Protein AF-A0A7C7V0K9-F1 (afdb_monomer)

Solvent-accessible surface area (backbone atoms only — not comparable to full-atom values): 3158 Å² total; per-residue (Å²): 65,75,49,69,32,76,32,56,87,94,42,26,91,68,41,48,11,32,59,35,22,37,44,19,12,52,52,15,63,24,78,57,45,47,71,44,44,45,37,13,36,33,40,18,78,39,59,86,34,51,68,56,15,52,52,38,27,53,54,55,59,74,78,94

Foldseek 3Di:
DKDKDFDDPVCLVPAARQQLQCQLAVQQQHHGWDDGSGMIMDHHDHPVSNVVSNVSSVVSVVVD

Mean predicted aligned error: 2.55 Å

Radius of gyration: 10.81 Å; Cα contacts (8 Å, |Δi|>4): 139; chains: 1; bounding box: 26×20×29 Å

Secondary structure (DSSP, 8-state):
-EEEEE--TTTTTTS-HHHHHHHHHHHTTB---EEETTEEEEEBS-STTHHHHHHHHHHHHTT-

Nearest PDB structures (foldseek):
  5t5s-assembly1_A-2  TM=7.341E-01  e=5.668E-01  Homo sapiens
  6rv1-assembly1_A-2  TM=5.277E-01  e=2.105E+00  Homo sapiens
  6wrw-assembly1_D  TM=5.498E-01  e=2.972E+00  synthetic construct

Structure (mmCIF, N/CA/C/O backbone):
data_AF-A0A7C7V0K9-F1
#
_entry.id   AF-A0A7C7V0K9-F1
#
loop_
_atom_site.group_PDB
_atom_site.id
_atom_site.type_symbol
_atom_site.label_atom_id
_atom_site.label_alt_id
_atom_site.label_comp_id
_atom_site.label_asym_id
_atom_site.label_entity_id
_atom_site.label_seq_id
_atom_site.pdbx_PDB_ins_code
_atom_site.Cartn_x
_atom_site.Cartn_y
_atom_site.Cartn_z
_atom_site.occupancy
_atom_site.B_iso_or_equiv
_atom_site.auth_seq_id
_atom_site.auth_comp_id
_atom_site.auth_asym_id
_atom_site.auth_atom_id
_atom_site.pdbx_PDB_model_num
ATOM 1 N N . ALA A 1 1 ? 7.984 -8.540 -8.998 1.00 90.75 1 ALA A N 1
ATOM 2 C CA . ALA A 1 1 ? 7.886 -8.117 -7.588 1.00 90.75 1 ALA A CA 1
ATOM 3 C C . ALA A 1 1 ? 6.464 -8.317 -7.085 1.00 90.75 1 ALA A C 1
ATOM 5 O O . ALA A 1 1 ? 5.531 -8.175 -7.871 1.00 90.75 1 ALA A O 1
ATOM 6 N N . ALA A 1 2 ? 6.291 -8.635 -5.807 1.00 94.19 2 ALA A N 1
ATOM 7 C CA . ALA A 1 2 ? 4.979 -8.739 -5.176 1.00 94.19 2 ALA A CA 1
ATOM 8 C C . ALA A 1 2 ? 4.982 -7.945 -3.870 1.00 94.19 2 ALA A C 1
ATOM 10 O O . ALA A 1 2 ? 6.017 -7.840 -3.215 1.00 94.19 2 A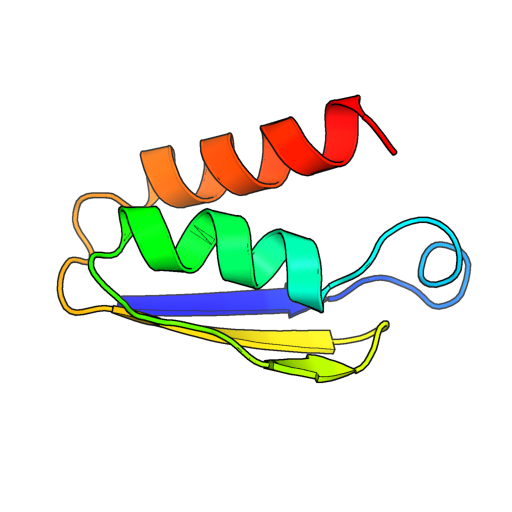LA A O 1
ATOM 11 N N . VAL A 1 3 ? 3.826 -7.398 -3.512 1.00 96.69 3 VAL A N 1
ATOM 12 C CA . VAL A 1 3 ? 3.610 -6.675 -2.261 1.00 96.69 3 VAL A CA 1
ATOM 13 C C . VAL A 1 3 ? 2.261 -7.075 -1.685 1.00 96.69 3 VAL A C 1
ATOM 15 O O . VAL A 1 3 ? 1.284 -7.262 -2.413 1.00 96.69 3 VAL A O 1
ATOM 18 N N . ALA A 1 4 ? 2.214 -7.210 -0.368 1.00 97.44 4 ALA A N 1
ATOM 19 C CA . ALA A 1 4 ? 0.991 -7.420 0.381 1.00 97.44 4 ALA A CA 1
ATOM 20 C C . ALA A 1 4 ? 0.995 -6.500 1.600 1.00 97.44 4 ALA A C 1
ATOM 22 O O . ALA A 1 4 ? 2.056 -6.195 2.145 1.00 97.44 4 ALA A O 1
ATOM 23 N N . ALA A 1 5 ? -0.189 -6.072 2.018 1.00 97.94 5 ALA A N 1
ATOM 24 C CA . ALA A 1 5 ? -0.381 -5.314 3.244 1.00 97.94 5 ALA A CA 1
ATOM 25 C C . ALA A 1 5 ? -1.462 -5.990 4.082 1.00 97.94 5 ALA A C 1
ATOM 27 O O . ALA A 1 5 ? -2.492 -6.409 3.552 1.00 97.94 5 ALA A O 1
ATOM 28 N N . GLY A 1 6 ? -1.212 -6.079 5.385 1.00 97.88 6 GLY A N 1
ATOM 29 C CA . GLY A 1 6 ? -2.188 -6.486 6.384 1.00 97.88 6 GLY A CA 1
ATOM 30 C C . GLY A 1 6 ? -2.425 -5.341 7.358 1.00 97.88 6 GLY A C 1
ATOM 31 O O . GLY A 1 6 ? -1.482 -4.647 7.737 1.00 97.88 6 GLY A O 1
ATOM 32 N N . VAL A 1 7 ? -3.678 -5.156 7.754 1.00 97.69 7 VAL A N 1
ATOM 33 C CA . VAL A 1 7 ? -4.091 -4.206 8.784 1.00 97.69 7 VAL A CA 1
ATOM 34 C C . VAL A 1 7 ? -4.841 -4.990 9.854 1.00 97.69 7 VAL A C 1
ATOM 36 O O . VAL A 1 7 ? -5.685 -5.828 9.541 1.00 97.69 7 VAL A O 1
ATOM 39 N N . THR A 1 8 ? -4.506 -4.752 11.118 1.00 97.75 8 THR A N 1
ATOM 40 C CA . THR A 1 8 ? -5.152 -5.420 12.250 1.00 97.75 8 THR A CA 1
ATOM 41 C C . THR A 1 8 ? -6.601 -4.959 12.414 1.00 97.75 8 THR A C 1
ATOM 43 O O . THR A 1 8 ? -6.988 -3.876 11.968 1.00 97.75 8 THR A O 1
ATOM 46 N N . ASP A 1 9 ? -7.425 -5.788 13.058 1.00 97.12 9 ASP A N 1
ATOM 47 C CA . ASP A 1 9 ? -8.863 -5.533 13.197 1.00 97.12 9 ASP A CA 1
ATOM 48 C C . ASP A 1 9 ? -9.192 -4.215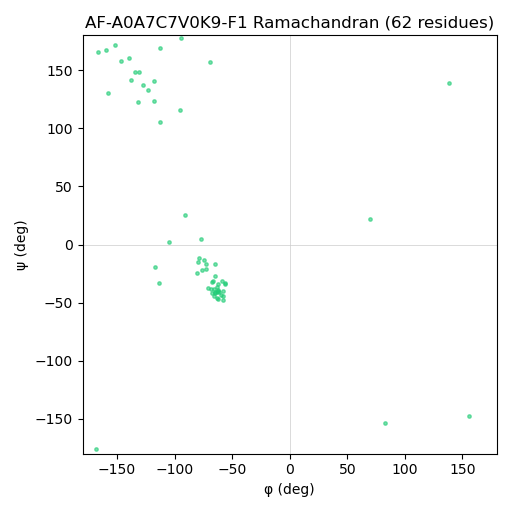 13.909 1.00 97.12 9 ASP A C 1
ATOM 50 O O . ASP A 1 9 ? -10.194 -3.586 13.584 1.00 97.12 9 ASP A O 1
ATOM 54 N N . ASP A 1 10 ? -8.345 -3.772 14.836 1.00 97.06 10 ASP A N 1
ATOM 55 C CA . ASP A 1 10 ? -8.485 -2.509 15.566 1.00 97.06 10 ASP A CA 1
ATOM 56 C C . ASP A 1 10 ? -8.145 -1.265 14.725 1.00 97.06 10 ASP A C 1
ATOM 58 O O . ASP A 1 10 ? -8.460 -0.142 15.121 1.00 97.06 10 ASP A O 1
ATOM 62 N N . LEU A 1 11 ? -7.519 -1.451 13.559 1.00 96.38 11 LEU A N 1
ATOM 63 C CA . LEU A 1 11 ? -7.055 -0.370 12.687 1.00 96.38 11 LEU A CA 1
ATOM 64 C C . LEU A 1 11 ? -7.737 -0.343 11.313 1.00 96.38 11 LEU A C 1
ATOM 66 O O . LEU A 1 11 ? -7.717 0.704 10.663 1.00 96.38 11 LEU A O 1
ATOM 70 N N . LYS A 1 12 ? -8.353 -1.443 10.862 1.00 95.31 12 LYS A N 1
ATOM 71 C CA . LYS A 1 12 ? -8.881 -1.586 9.487 1.00 95.31 12 LYS A CA 1
ATOM 72 C C . LYS A 1 12 ? -10.037 -0.646 9.126 1.00 95.31 12 LYS A C 1
ATOM 74 O O . LYS A 1 12 ? -10.308 -0.442 7.946 1.00 95.31 12 LYS A O 1
ATOM 79 N N . ASP A 1 13 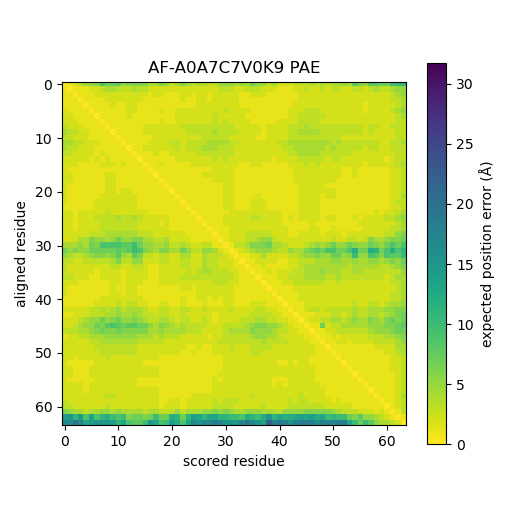? -10.689 -0.054 10.125 1.00 94.94 13 ASP A N 1
ATOM 80 C CA . ASP A 1 13 ? -11.737 0.957 9.923 1.00 94.94 13 ASP A CA 1
ATOM 81 C C . ASP A 1 13 ? -11.160 2.356 9.633 1.00 94.94 13 ASP A C 1
ATOM 83 O O . ASP A 1 13 ? -11.874 3.247 9.177 1.00 94.94 13 ASP A O 1
ATOM 87 N N . ARG A 1 14 ? -9.862 2.560 9.895 1.00 95.50 14 ARG A N 1
ATOM 88 C CA . ARG A 1 14 ? -9.137 3.823 9.675 1.00 95.50 14 ARG A CA 1
ATOM 89 C C . ARG A 1 14 ? -8.081 3.707 8.583 1.00 95.50 14 ARG A C 1
ATOM 91 O O . ARG A 1 14 ? -7.819 4.667 7.870 1.00 95.50 14 ARG A O 1
ATOM 98 N N . ILE A 1 15 ? -7.465 2.534 8.468 1.00 96.38 15 ILE A N 1
ATOM 99 C CA . ILE A 1 15 ? -6.383 2.250 7.531 1.00 96.38 15 ILE A CA 1
ATOM 100 C C . ILE A 1 15 ? -6.848 1.151 6.579 1.00 96.38 15 ILE A C 1
ATOM 102 O O . ILE A 1 15 ? -7.191 0.050 6.993 1.00 96.38 15 ILE A O 1
ATOM 106 N N . SER A 1 16 ? -6.808 1.439 5.284 1.00 96.06 16 SER A N 1
ATOM 107 C CA . SER A 1 16 ? -7.203 0.509 4.228 1.00 96.06 16 SER A CA 1
ATOM 108 C C . SER A 1 16 ? -5.984 -0.232 3.680 1.00 96.06 16 SER A C 1
ATOM 110 O O . SER A 1 16 ? -5.120 0.373 3.041 1.00 96.06 16 SER A O 1
ATOM 112 N N . ALA A 1 17 ? -5.925 -1.559 3.858 1.00 98.06 17 ALA A N 1
ATOM 113 C CA . ALA A 1 17 ? -4.874 -2.381 3.249 1.00 98.06 17 ALA A CA 1
ATOM 114 C C . ALA A 1 17 ? -4.828 -2.226 1.716 1.00 98.06 17 ALA A C 1
ATOM 116 O O . ALA A 1 17 ? -3.756 -2.265 1.108 1.00 98.06 17 ALA A O 1
ATOM 117 N N . VAL A 1 18 ? -5.989 -2.013 1.086 1.00 97.69 18 VAL A N 1
ATOM 118 C CA . VAL A 1 18 ? -6.112 -1.818 -0.365 1.00 97.69 18 VAL A CA 1
ATOM 119 C C . VAL A 1 18 ? -5.406 -0.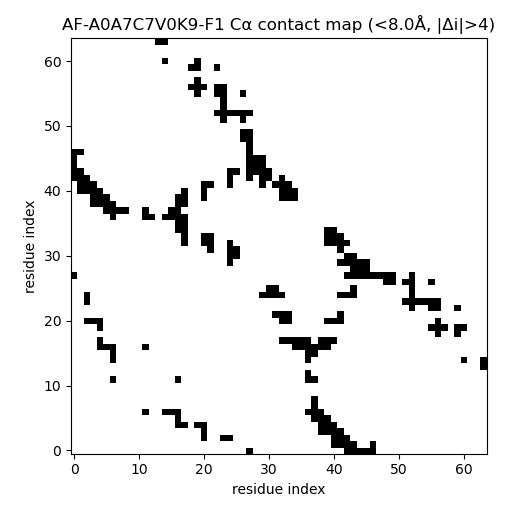541 -0.814 1.00 97.69 18 VAL A C 1
ATOM 121 O O . VAL A 1 18 ? -4.708 -0.565 -1.829 1.00 97.69 18 VAL A O 1
ATOM 124 N N . ASP A 1 19 ? -5.539 0.552 -0.064 1.00 96.38 19 ASP A N 1
ATOM 125 C CA . ASP A 1 19 ? -4.917 1.829 -0.428 1.00 96.38 19 ASP A CA 1
ATOM 126 C C . ASP A 1 19 ? -3.397 1.787 -0.246 1.00 96.38 19 ASP A C 1
ATOM 128 O O . ASP A 1 19 ? -2.665 2.265 -1.115 1.00 96.38 19 ASP A O 1
ATOM 132 N N . LEU A 1 20 ? -2.914 1.108 0.803 1.00 97.44 20 LEU A N 1
ATOM 133 C CA . LEU A 1 20 ? -1.482 0.849 0.999 1.00 97.44 20 LEU A CA 1
ATOM 134 C C . LEU A 1 20 ? -0.877 0.088 -0.189 1.00 97.44 20 LEU A C 1
ATOM 136 O O . LEU A 1 20 ? 0.158 0.480 -0.729 1.00 97.44 20 LEU A O 1
ATOM 140 N N . VAL A 1 21 ? -1.539 -0.986 -0.630 1.00 97.94 21 VAL A N 1
ATOM 141 C CA . VAL A 1 21 ? -1.062 -1.798 -1.757 1.00 97.94 21 VAL A CA 1
ATOM 142 C C . VAL A 1 21 ? -1.120 -1.027 -3.067 1.00 97.94 21 VAL A C 1
ATOM 144 O O . VAL A 1 21 ? -0.178 -1.105 -3.849 1.00 97.94 21 VAL A O 1
ATOM 147 N N . ARG A 1 22 ? -2.185 -0.265 -3.328 1.00 96.75 22 ARG A N 1
ATOM 148 C CA . ARG A 1 22 ? -2.298 0.519 -4.567 1.00 96.75 22 ARG A CA 1
ATOM 149 C C . ARG A 1 22 ? -1.196 1.567 -4.690 1.00 96.75 22 ARG A C 1
ATOM 151 O O . ARG A 1 22 ? -0.668 1.733 -5.787 1.00 96.75 22 ARG A O 1
ATOM 158 N N . ALA A 1 23 ? -0.829 2.219 -3.586 1.00 96.38 23 ALA A N 1
ATOM 159 C CA . ALA A 1 23 ? 0.304 3.140 -3.556 1.00 96.38 23 ALA A CA 1
ATOM 160 C C . ALA A 1 23 ? 1.627 2.416 -3.865 1.00 96.38 23 ALA A C 1
ATOM 162 O O . ALA A 1 23 ? 2.390 2.860 -4.717 1.00 96.38 23 ALA A O 1
ATOM 163 N N . ALA A 1 24 ? 1.865 1.260 -3.238 1.00 97.31 24 ALA A N 1
ATOM 164 C CA . ALA A 1 24 ? 3.092 0.486 -3.422 1.00 97.31 24 ALA A CA 1
ATOM 165 C C . ALA A 1 24 ? 3.233 -0.136 -4.827 1.00 97.31 24 ALA A C 1
ATOM 167 O O . ALA A 1 24 ? 4.327 -0.187 -5.382 1.00 97.31 24 ALA A O 1
ATOM 168 N N . VAL A 1 25 ? 2.141 -0.622 -5.426 1.00 97.56 25 VAL A N 1
ATOM 169 C CA . VAL A 1 25 ? 2.184 -1.327 -6.721 1.00 97.56 25 VAL A CA 1
ATOM 170 C C . VAL A 1 25 ? 2.600 -0.411 -7.874 1.00 97.56 25 VAL A C 1
ATOM 172 O O . VAL A 1 25 ? 3.256 -0.888 -8.803 1.00 97.56 25 VAL A O 1
ATOM 175 N N . GLY A 1 26 ? 2.265 0.882 -7.813 1.00 95.44 26 GLY A N 1
ATOM 176 C CA . GLY A 1 26 ? 2.697 1.857 -8.818 1.00 95.44 26 GLY A CA 1
ATOM 177 C C . GLY A 1 26 ? 4.221 1.932 -8.935 1.00 95.44 26 GLY A C 1
ATOM 178 O O . GLY A 1 26 ? 4.757 1.855 -10.039 1.00 95.44 26 GLY A O 1
ATOM 179 N N . GLU A 1 27 ? 4.914 1.965 -7.797 1.00 96.75 27 GLU A N 1
ATOM 180 C CA . GLU A 1 27 ? 6.382 2.035 -7.725 1.00 96.75 27 GLU A CA 1
ATOM 181 C C . GLU A 1 27 ? 7.064 0.763 -8.245 1.00 96.75 27 GLU A C 1
ATOM 183 O O . GLU A 1 27 ? 8.122 0.815 -8.871 1.00 96.75 27 GLU A O 1
ATOM 188 N N . LEU A 1 28 ? 6.420 -0.394 -8.064 1.00 96.62 28 LEU A N 1
ATOM 189 C CA . LEU A 1 28 ? 6.902 -1.680 -8.580 1.00 96.62 28 LEU A CA 1
ATOM 190 C C . LEU A 1 28 ? 6.654 -1.859 -10.093 1.00 96.62 28 LEU A C 1
ATOM 192 O O . LEU A 1 28 ? 6.866 -2.949 -10.634 1.00 96.62 28 LEU A O 1
ATOM 196 N N . GLY A 1 29 ? 6.142 -0.836 -10.787 1.00 95.00 29 GLY A N 1
ATOM 197 C CA . GLY A 1 29 ? 5.784 -0.903 -12.207 1.00 95.00 29 GLY A CA 1
ATOM 198 C C . GLY A 1 29 ? 4.567 -1.791 -12.486 1.00 95.00 29 GLY A C 1
ATOM 199 O O . GLY A 1 29 ? 4.415 -2.326 -13.586 1.00 95.00 29 GLY A O 1
ATOM 200 N N . GLY A 1 30 ? 3.726 -2.017 -11.477 1.00 95.31 30 GLY A N 1
ATOM 201 C CA . GLY A 1 30 ? 2.483 -2.762 -11.603 1.00 95.31 30 GLY A CA 1
ATOM 202 C C . GLY A 1 30 ? 1.280 -1.861 -11.856 1.00 95.31 30 GLY A C 1
ATOM 203 O O . GLY A 1 30 ? 1.370 -0.636 -11.896 1.00 95.31 30 GLY A O 1
ATOM 204 N N . LYS A 1 31 ? 0.111 -2.482 -12.027 1.00 89.75 31 LYS A N 1
ATOM 205 C CA . LYS A 1 31 ? -1.165 -1.771 -12.150 1.00 89.75 31 LYS A CA 1
ATOM 206 C C . LYS A 1 31 ? -2.189 -2.413 -11.227 1.00 89.75 31 LYS A C 1
ATOM 208 O O . LYS A 1 31 ? -2.492 -3.594 -11.365 1.00 89.75 31 LYS A O 1
ATOM 213 N N . GLY A 1 32 ? -2.753 -1.618 -10.325 1.00 84.88 32 GLY A N 1
ATOM 214 C CA . GLY A 1 32 ? -3.817 -2.064 -9.430 1.00 84.88 32 GLY A CA 1
ATOM 215 C C . GLY A 1 32 ? -3.310 -2.805 -8.194 1.00 84.88 32 GLY A C 1
ATOM 216 O O . GLY A 1 32 ? -2.227 -2.542 -7.698 1.00 84.88 32 GLY A O 1
ATOM 217 N N . GLY A 1 33 ? -4.148 -3.674 -7.645 1.00 90.38 33 GLY A N 1
ATOM 218 C CA . GLY A 1 33 ? -3.983 -4.238 -6.307 1.00 90.38 33 GLY A CA 1
ATOM 219 C C . GLY A 1 33 ? -5.336 -4.272 -5.612 1.00 90.38 33 GLY A C 1
ATOM 220 O O . GLY A 1 33 ? -6.153 -3.357 -5.781 1.00 90.38 33 GLY A O 1
ATOM 221 N N . GLY A 1 34 ? -5.612 -5.361 -4.904 1.00 95.56 34 GLY A N 1
ATOM 222 C CA . GLY A 1 34 ? -6.948 -5.631 -4.392 1.00 95.56 34 GLY A CA 1
ATOM 223 C C . GLY A 1 34 ? -6.962 -6.617 -3.238 1.00 95.56 34 GLY A C 1
ATOM 224 O O . GLY A 1 34 ? -5.971 -7.281 -2.935 1.00 95.56 34 GLY A O 1
ATOM 225 N N . GLY A 1 35 ? -8.114 -6.682 -2.585 1.00 96.69 35 GLY A N 1
ATOM 226 C CA . GLY A 1 35 ? -8.326 -7.481 -1.393 1.00 96.69 35 GLY A CA 1
ATOM 227 C C . GLY A 1 35 ? -9.469 -6.911 -0.570 1.00 96.69 35 GLY A C 1
ATOM 228 O O . GLY A 1 35 ? -10.425 -6.356 -1.112 1.00 96.69 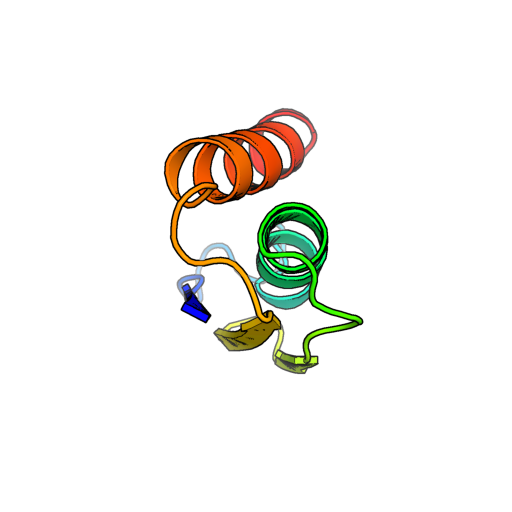35 GLY A O 1
ATOM 229 N N . ARG A 1 36 ? -9.348 -7.059 0.741 1.00 96.12 36 ARG A N 1
ATOM 230 C CA . ARG A 1 36 ? -10.271 -6.580 1.764 1.00 96.12 36 ARG A CA 1
ATOM 231 C C . ARG A 1 36 ? -9.611 -5.467 2.595 1.00 96.12 36 ARG A C 1
ATOM 233 O O . ARG A 1 36 ? -8.398 -5.285 2.492 1.00 96.12 36 ARG A O 1
ATOM 240 N N . PRO A 1 37 ? -10.367 -4.738 3.435 1.00 94.31 37 PRO A N 1
ATOM 241 C CA . PRO A 1 37 ? -9.797 -3.704 4.303 1.00 94.31 37 PRO A CA 1
ATOM 242 C C . PRO A 1 37 ? -8.680 -4.210 5.231 1.00 94.31 37 PRO A C 1
ATOM 244 O O . PRO A 1 37 ? -7.722 -3.483 5.469 1.00 94.31 37 PRO A O 1
ATOM 247 N N . ASP A 1 38 ? -8.773 -5.463 5.694 1.00 97.12 38 ASP A N 1
ATOM 248 C CA . ASP A 1 38 ? -7.798 -6.131 6.569 1.00 97.12 38 ASP A CA 1
ATOM 249 C C . ASP A 1 38 ? -6.580 -6.693 5.824 1.00 97.12 38 ASP A C 1
ATOM 251 O O . ASP A 1 38 ? -5.519 -6.880 6.416 1.00 97.12 38 ASP A O 1
ATOM 255 N N . PHE A 1 39 ? -6.710 -6.985 4.529 1.00 98.38 39 PHE A N 1
ATOM 256 C CA . PHE A 1 39 ? -5.637 -7.605 3.760 1.00 98.38 39 PHE A CA 1
ATOM 257 C C . PHE A 1 39 ? 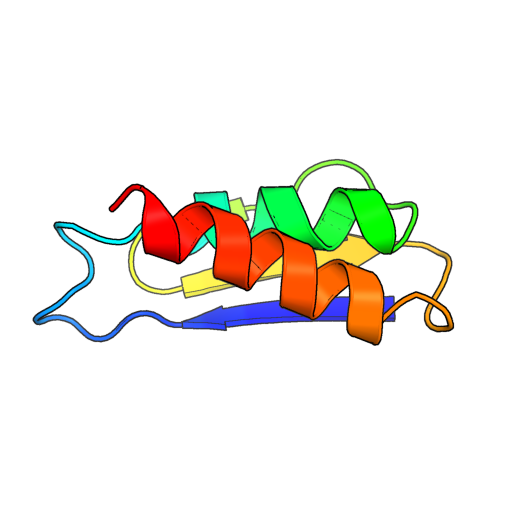-5.771 -7.355 2.263 1.00 98.38 39 PHE A C 1
ATOM 259 O O . PHE A 1 39 ? -6.804 -7.658 1.662 1.00 98.38 39 PHE A O 1
ATOM 266 N N . ALA A 1 40 ? -4.692 -6.906 1.629 1.00 98.50 40 ALA A N 1
ATOM 267 C CA . ALA A 1 40 ? -4.628 -6.726 0.186 1.00 98.50 40 ALA A CA 1
ATOM 268 C C . ALA A 1 40 ? -3.283 -7.171 -0.386 1.00 98.50 40 ALA A C 1
ATOM 270 O O . ALA A 1 40 ? -2.277 -7.253 0.319 1.00 98.50 40 ALA A O 1
ATOM 271 N N . GLN A 1 41 ? -3.267 -7.421 -1.694 1.00 98.19 41 GLN A N 1
ATOM 272 C CA . GLN A 1 41 ? -2.066 -7.813 -2.424 1.00 98.19 41 GLN A CA 1
ATOM 273 C C . GLN A 1 41 ? -2.049 -7.275 -3.855 1.00 98.19 41 GLN A C 1
ATOM 275 O O . GLN A 1 41 ? -3.087 -6.962 -4.450 1.00 98.19 41 GLN A O 1
ATOM 280 N N . GLY A 1 42 ? -0.846 -7.190 -4.412 1.00 97.25 42 GLY A N 1
ATOM 281 C CA . GLY A 1 42 ? -0.597 -6.789 -5.786 1.00 97.25 42 GLY A CA 1
ATOM 282 C C . GLY A 1 42 ? 0.845 -7.065 -6.205 1.00 97.25 42 GLY A C 1
ATOM 283 O O . GLY A 1 42 ? 1.637 -7.646 -5.460 1.00 97.25 42 GLY A O 1
ATOM 284 N N . GLY A 1 43 ? 1.196 -6.663 -7.420 1.00 95.94 43 GLY A N 1
ATOM 285 C CA . GLY A 1 43 ? 2.534 -6.894 -7.945 1.00 95.94 43 GLY A CA 1
ATOM 286 C C . GLY A 1 43 ? 2.837 -6.085 -9.193 1.00 95.94 43 GLY A C 1
ATOM 287 O O . GLY A 1 43 ? 1.942 -5.533 -9.832 1.00 95.94 43 GLY A O 1
ATOM 288 N N . GLY A 1 44 ? 4.123 -6.040 -9.523 1.00 95.69 44 GLY A N 1
ATOM 289 C CA . GLY A 1 44 ? 4.673 -5.293 -10.646 1.00 95.69 44 GLY A CA 1
ATOM 290 C C . GLY A 1 44 ? 5.947 -5.934 -11.191 1.00 95.69 44 GLY A C 1
ATOM 291 O O . GLY A 1 44 ? 6.460 -6.910 -10.629 1.00 95.69 44 GLY A O 1
ATOM 292 N N . ALA A 1 45 ? 6.432 -5.427 -12.322 1.00 94.06 45 ALA A N 1
ATOM 293 C CA . ALA A 1 45 ? 7.559 -6.011 -13.046 1.00 94.06 45 ALA A CA 1
ATOM 294 C C . ALA A 1 45 ? 8.925 -5.715 -12.402 1.00 94.06 45 ALA A C 1
ATOM 296 O O . ALA A 1 45 ? 9.858 -6.487 -12.615 1.00 94.06 45 AL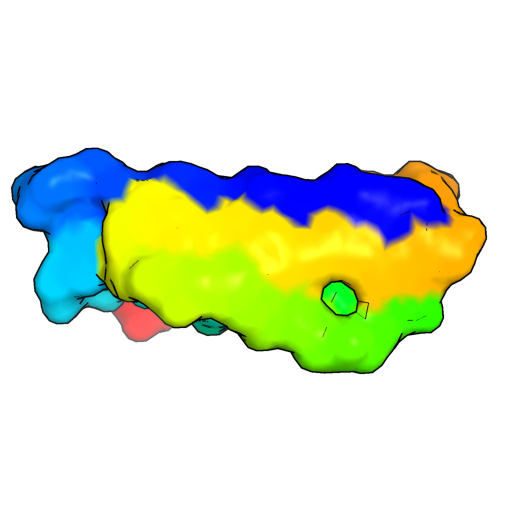A A O 1
ATOM 297 N N . ASP A 1 46 ? 9.037 -4.662 -11.588 1.00 92.00 46 ASP A N 1
ATOM 298 C CA . ASP A 1 46 ? 10.318 -4.147 -11.107 1.00 92.00 46 ASP A CA 1
ATOM 299 C C . ASP A 1 46 ? 10.503 -4.339 -9.586 1.00 92.00 46 ASP A C 1
ATOM 301 O O . ASP A 1 46 ? 9.874 -3.642 -8.790 1.00 92.00 46 ASP A O 1
ATOM 305 N N . PRO A 1 47 ? 11.340 -5.297 -9.141 1.00 91.88 47 PRO A N 1
ATOM 306 C CA . PRO A 1 47 ? 11.657 -5.479 -7.724 1.00 91.88 47 PRO A CA 1
ATOM 307 C C . PRO A 1 47 ? 12.688 -4.484 -7.183 1.00 91.88 47 PRO A C 1
ATOM 309 O O . PRO A 1 47 ? 12.863 -4.432 -5.968 1.00 91.88 47 PRO A O 1
ATOM 312 N N . SER A 1 48 ? 13.375 -3.719 -8.038 1.00 96.44 48 SER A N 1
ATOM 313 C CA . SER A 1 48 ? 14.432 -2.800 -7.598 1.00 96.44 48 SER A CA 1
ATOM 314 C C . SER A 1 48 ? 13.893 -1.556 -6.882 1.00 96.44 48 SER A C 1
ATOM 316 O O . SER A 1 48 ? 14.588 -0.989 -6.046 1.00 96.44 48 SER A O 1
ATOM 318 N N . ASN A 1 49 ? 12.620 -1.209 -7.098 1.00 95.38 49 ASN A N 1
ATOM 319 C CA . ASN A 1 49 ? 11.936 -0.083 -6.450 1.00 95.38 49 ASN A CA 1
ATOM 320 C C . ASN A 1 49 ? 11.210 -0.458 -5.143 1.00 95.38 49 ASN A C 1
ATOM 322 O O . ASN A 1 49 ? 10.243 0.200 -4.755 1.00 95.38 49 ASN A O 1
ATOM 326 N N . ALA A 1 50 ? 11.641 -1.511 -4.443 1.00 95.38 50 ALA A N 1
ATOM 327 C CA . ALA A 1 50 ? 11.004 -1.934 -3.192 1.00 95.38 50 ALA A CA 1
ATOM 328 C C . ALA A 1 50 ? 10.988 -0.821 -2.124 1.00 95.38 50 ALA A C 1
ATOM 330 O O . ALA A 1 50 ? 9.966 -0.617 -1.468 1.00 95.38 50 ALA A O 1
ATOM 331 N N . ASP A 1 51 ? 12.075 -0.056 -1.995 1.00 96.69 51 ASP A N 1
ATOM 332 C CA . ASP A 1 51 ? 12.160 1.047 -1.028 1.00 96.69 51 ASP A CA 1
ATOM 333 C C . ASP A 1 51 ? 11.173 2.176 -1.355 1.00 96.69 51 ASP A C 1
ATOM 335 O O . ASP A 1 51 ? 10.494 2.692 -0.463 1.00 96.69 51 ASP A O 1
ATOM 339 N N . ALA A 1 52 ? 11.029 2.520 -2.640 1.00 96.94 52 ALA A N 1
ATOM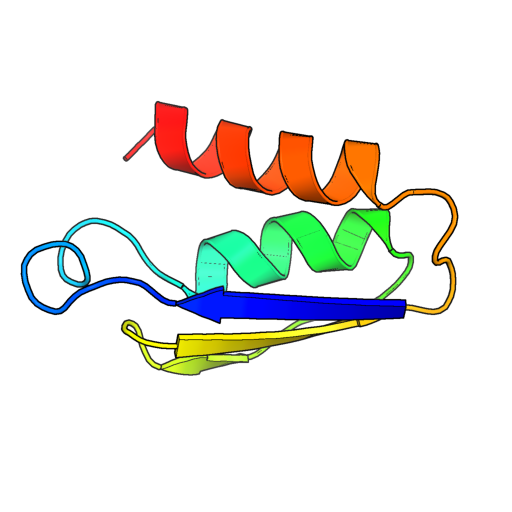 340 C CA . ALA A 1 52 ? 10.042 3.497 -3.095 1.00 96.94 52 ALA A CA 1
ATOM 341 C C . ALA A 1 52 ? 8.611 3.010 -2.817 1.00 96.94 52 ALA A C 1
ATOM 343 O O . ALA A 1 52 ? 7.786 3.770 -2.310 1.00 96.94 52 ALA A O 1
ATOM 344 N N . ALA A 1 53 ? 8.334 1.722 -3.043 1.00 97.25 53 ALA A N 1
ATOM 345 C CA . ALA A 1 53 ? 7.040 1.114 -2.745 1.00 97.25 53 ALA A CA 1
ATOM 346 C C . ALA A 1 53 ? 6.684 1.184 -1.246 1.00 97.25 53 ALA A C 1
ATOM 348 O O . ALA A 1 53 ? 5.543 1.495 -0.892 1.00 97.25 53 ALA A O 1
ATOM 349 N N . ILE A 1 54 ? 7.657 0.956 -0.354 1.00 97.00 54 ILE A N 1
ATOM 350 C CA . ILE A 1 54 ? 7.474 1.117 1.098 1.00 97.00 54 ILE A CA 1
ATOM 351 C C . ILE A 1 54 ? 7.223 2.591 1.450 1.00 97.00 54 ILE A C 1
ATOM 353 O O . ILE A 1 54 ? 6.305 2.891 2.218 1.00 97.00 54 ILE A O 1
ATOM 357 N N . ALA A 1 55 ? 7.986 3.524 0.874 1.00 97.88 55 ALA A N 1
ATOM 358 C CA . ALA A 1 55 ? 7.815 4.959 1.111 1.00 97.88 55 ALA A CA 1
ATOM 359 C C . ALA A 1 55 ? 6.442 5.483 0.638 1.00 97.88 55 ALA A C 1
ATOM 361 O O . ALA A 1 55 ? 5.820 6.318 1.307 1.00 97.88 55 ALA A O 1
ATOM 362 N N . ALA A 1 56 ? 5.929 4.962 -0.479 1.00 96.69 56 ALA A N 1
ATOM 363 C CA . ALA A 1 56 ? 4.589 5.265 -0.970 1.00 96.69 56 ALA A CA 1
ATOM 364 C C . ALA A 1 56 ? 3.511 4.820 0.035 1.00 96.69 56 ALA A C 1
ATOM 366 O O . ALA A 1 56 ? 2.644 5.615 0.402 1.00 96.69 56 ALA A O 1
ATOM 367 N N . ALA A 1 57 ? 3.610 3.597 0.571 1.00 96.69 57 ALA A N 1
ATOM 368 C CA . ALA A 1 57 ? 2.696 3.113 1.609 1.00 96.69 57 ALA A 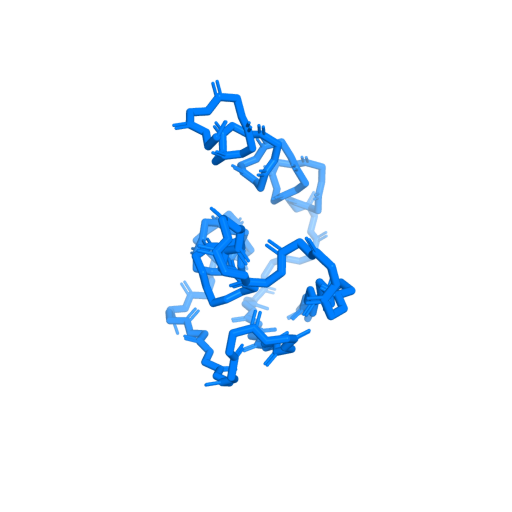CA 1
ATOM 369 C C . ALA A 1 57 ? 2.781 3.946 2.906 1.00 96.69 57 ALA A C 1
ATOM 371 O O . ALA A 1 57 ? 1.756 4.284 3.497 1.00 96.69 57 ALA A O 1
ATOM 372 N N . GLN A 1 58 ? 3.982 4.356 3.329 1.00 97.38 58 GLN A N 1
ATOM 373 C CA . GLN A 1 58 ? 4.154 5.248 4.485 1.00 97.38 58 GLN A CA 1
ATOM 374 C C . GLN A 1 58 ? 3.493 6.616 4.284 1.00 97.38 58 GLN A C 1
ATOM 376 O O . GLN A 1 58 ? 3.009 7.214 5.243 1.00 97.38 58 GLN A O 1
ATOM 381 N N . THR A 1 59 ? 3.475 7.130 3.054 1.00 96.94 59 THR A N 1
ATOM 382 C CA . THR A 1 59 ? 2.830 8.411 2.740 1.00 96.94 59 THR A CA 1
ATOM 383 C C . THR A 1 59 ? 1.318 8.336 2.938 1.00 96.94 59 THR A C 1
ATOM 385 O O . THR A 1 59 ? 0.745 9.265 3.501 1.00 96.94 59 THR A O 1
ATOM 388 N N . VAL A 1 60 ? 0.689 7.210 2.581 1.00 94.75 60 VAL A N 1
ATOM 389 C CA . VAL A 1 60 ? -0.737 6.956 2.860 1.00 94.75 60 VAL A CA 1
ATOM 390 C C . VAL A 1 60 ? -1.019 7.001 4.365 1.00 94.75 60 VAL A C 1
ATOM 392 O O . VAL A 1 60 ? -1.967 7.653 4.791 1.00 94.75 60 VAL A O 1
ATOM 395 N N . LEU A 1 61 ? -0.157 6.387 5.185 1.00 94.75 61 LEU A N 1
ATOM 396 C CA . LEU A 1 61 ? -0.322 6.363 6.646 1.00 94.75 61 LEU A CA 1
ATOM 397 C C . LEU A 1 61 ? -0.219 7.745 7.307 1.00 94.75 61 LEU A C 1
ATOM 399 O O . LEU A 1 61 ? -0.806 7.954 8.361 1.00 94.75 61 LEU A O 1
ATOM 403 N N . LYS A 1 62 ? 0.507 8.699 6.713 1.00 91.62 62 LYS A N 1
ATOM 404 C CA . LYS A 1 62 ? 0.628 10.064 7.262 1.00 91.62 62 LYS A CA 1
ATOM 405 C C . LYS A 1 62 ? -0.652 10.894 7.106 1.00 91.62 62 LYS A C 1
ATOM 407 O O . LYS A 1 62 ? -0.761 11.932 7.753 1.00 91.62 62 LYS A O 1
ATOM 412 N N . GLY A 1 63 ? -1.574 10.476 6.238 1.00 75.25 63 GLY A N 1
ATOM 413 C CA . GLY A 1 63 ? -2.860 11.142 6.009 1.00 75.25 63 GLY A CA 1
ATOM 414 C C . GLY A 1 63 ? -4.071 10.434 6.627 1.00 75.25 63 GLY A C 1
ATOM 415 O O . GLY A 1 63 ? -5.185 10.903 6.407 1.00 75.25 63 GLY A O 1
ATOM 416 N N . ALA A 1 64 ? -3.859 9.319 7.339 1.00 65.38 64 ALA A N 1
ATOM 417 C CA . ALA A 1 64 ? -4.893 8.452 7.919 1.00 65.38 64 ALA A CA 1
ATOM 418 C C . ALA A 1 64 ? -5.117 8.680 9.429 1.00 65.38 64 ALA A C 1
ATOM 420 O O . ALA A 1 64 ? -4.213 9.227 10.101 1.00 65.38 64 ALA A O 1
#

pLDDT: mean 95.04, std 5.11, range [65.38, 98.5]

Sequence (64 aa):
AAVAAGVTDDLKDRISAVDLVRAAVGELGGKGGGGRPDFAQGGGADPSNADAAIAAAQTVLKGA